Protein AF-A0A5C0UIP2-F1 (afdb_monomer)

Organism: NCBI:txid2601646

Solvent-accessible surface area (backbone atoms only — not comparable to full-atom values): 5502 Å² total; per-residue (Å²): 136,74,96,64,94,66,94,82,89,80,93,64,98,51,95,71,61,44,89,64,83,88,74,61,79,84,78,66,83,86,86,76,53,78,95,50,42,66,74,53,58,72,37,95,90,50,83,49,72,51,77,63,31,48,69,60,46,73,78,56,69,65,87,83,44,41,74,79,73,27,84,44,63,37,67,74,47,127

Structure (mmCIF, N/CA/C/O backbone):
data_AF-A0A5C0UIP2-F1
#
_entry.id   AF-A0A5C0UIP2-F1
#
loop_
_atom_site.group_PDB
_atom_site.id
_atom_site.type_symbol
_atom_site.label_atom_id
_atom_site.label_alt_id
_atom_site.label_comp_id
_atom_site.label_asym_id
_atom_site.label_entity_id
_atom_site.label_seq_id
_atom_site.pdbx_PDB_ins_code
_atom_site.Cartn_x
_atom_site.Cartn_y
_atom_site.Cartn_z
_atom_site.occupancy
_atom_site.B_iso_or_equiv
_atom_site.auth_seq_id
_atom_site.auth_comp_id
_atom_site.auth_asym_id
_atom_site.auth_atom_id
_atom_site.pdbx_PDB_model_num
ATOM 1 N N . MET A 1 1 ? 23.089 -10.647 11.663 1.00 69.44 1 MET A N 1
ATOM 2 C CA . MET A 1 1 ? 22.363 -11.015 10.426 1.00 69.44 1 MET A CA 1
ATOM 3 C C . MET A 1 1 ? 22.416 -9.838 9.473 1.00 69.44 1 MET A C 1
ATOM 5 O O . MET A 1 1 ? 22.134 -8.733 9.915 1.00 69.44 1 MET A O 1
ATOM 9 N N . ASN A 1 2 ? 22.794 -10.050 8.213 1.00 83.88 2 ASN A N 1
ATOM 10 C CA . ASN A 1 2 ? 22.662 -9.020 7.185 1.00 83.88 2 ASN A CA 1
ATOM 11 C C . ASN A 1 2 ? 21.358 -9.288 6.410 1.00 83.88 2 ASN A C 1
ATOM 13 O O . ASN A 1 2 ? 21.290 -10.320 5.741 1.00 83.88 2 ASN A O 1
ATOM 17 N N . PRO A 1 3 ? 20.323 -8.432 6.519 1.00 91.94 3 PRO A N 1
ATOM 18 C CA . PRO A 1 3 ? 19.045 -8.663 5.842 1.00 91.94 3 PRO A CA 1
ATOM 19 C C . PRO A 1 3 ? 19.157 -8.574 4.312 1.00 91.94 3 PRO A C 1
ATOM 21 O O . PRO A 1 3 ? 18.277 -9.059 3.606 1.00 91.94 3 PRO A O 1
ATOM 24 N N . PHE A 1 4 ? 20.244 -7.998 3.783 1.00 95.75 4 PHE A N 1
ATOM 25 C CA . PHE A 1 4 ? 20.483 -7.871 2.348 1.00 95.75 4 PHE A CA 1
ATOM 26 C C . PHE A 1 4 ? 21.768 -8.591 1.937 1.00 95.75 4 PHE A C 1
ATOM 28 O O . PHE A 1 4 ? 22.850 -8.298 2.436 1.00 95.75 4 PHE A O 1
ATOM 35 N N . SER A 1 5 ? 21.675 -9.502 0.968 1.00 93.62 5 SER A N 1
ATOM 36 C CA . SER A 1 5 ? 22.838 -10.272 0.503 1.00 93.62 5 SER A CA 1
ATOM 37 C C . SER A 1 5 ? 23.801 -9.468 -0.376 1.00 93.62 5 SER A C 1
ATOM 39 O O . SER A 1 5 ? 24.989 -9.775 -0.413 1.00 93.62 5 SER A O 1
ATOM 41 N N . LYS A 1 6 ? 23.303 -8.458 -1.103 1.00 95.50 6 LYS A N 1
ATOM 42 C CA . LYS A 1 6 ? 24.094 -7.582 -1.982 1.00 95.50 6 LYS A CA 1
ATOM 43 C C . LYS A 1 6 ? 23.324 -6.328 -2.392 1.00 95.50 6 LYS A C 1
ATOM 45 O O . LYS A 1 6 ? 22.093 -6.315 -2.376 1.00 95.50 6 LYS A O 1
ATOM 50 N N . LEU A 1 7 ? 24.051 -5.318 -2.866 1.00 95.81 7 LEU A N 1
ATOM 51 C CA . LEU A 1 7 ? 23.472 -4.171 -3.565 1.00 95.81 7 LEU A CA 1
ATOM 52 C C . LEU A 1 7 ? 22.868 -4.614 -4.908 1.00 95.81 7 LEU A C 1
ATOM 54 O O . LEU A 1 7 ? 23.487 -5.363 -5.667 1.00 95.81 7 LEU A O 1
ATOM 58 N N . LYS A 1 8 ? 21.660 -4.137 -5.222 1.00 95.50 8 LYS A N 1
ATOM 59 C CA . LYS A 1 8 ? 20.988 -4.397 -6.499 1.00 95.50 8 LYS A CA 1
ATOM 60 C C . LYS A 1 8 ? 20.342 -3.120 -7.020 1.00 95.50 8 LYS A C 1
ATOM 62 O O . LYS A 1 8 ? 19.401 -2.620 -6.417 1.00 95.50 8 LYS A O 1
ATOM 67 N N . VAL A 1 9 ? 20.812 -2.639 -8.167 1.00 96.44 9 VAL A N 1
ATOM 68 C CA . VAL A 1 9 ? 20.246 -1.472 -8.857 1.00 96.44 9 VAL A CA 1
ATOM 69 C C . VAL A 1 9 ? 19.366 -1.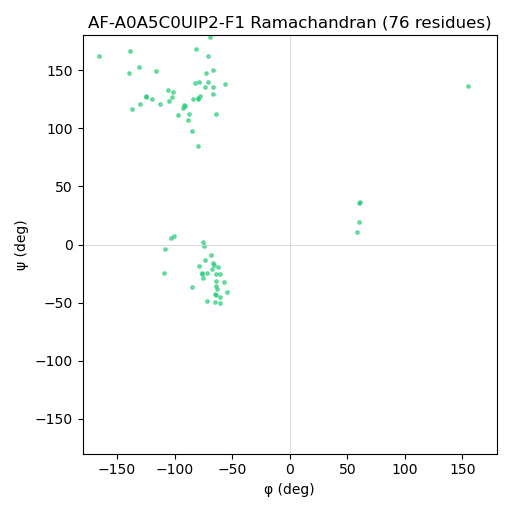961 -10.007 1.00 96.44 9 VAL A C 1
ATOM 71 O O . VAL A 1 9 ? 19.770 -2.837 -10.771 1.00 96.44 9 VAL A O 1
ATOM 74 N N . LYS A 1 10 ? 18.141 -1.439 -10.110 1.00 94.56 10 LYS A N 1
ATOM 75 C CA . LYS A 1 10 ? 17.201 -1.741 -11.198 1.00 94.56 10 LYS A CA 1
ATOM 76 C C . LYS A 1 10 ? 16.673 -0.434 -11.775 1.00 94.56 10 LYS A C 1
ATOM 78 O O . LYS A 1 10 ? 16.033 0.323 -11.053 1.00 94.56 10 LYS A O 1
ATOM 83 N N . ILE A 1 11 ? 16.894 -0.212 -13.066 1.00 95.31 11 ILE A N 1
ATOM 84 C CA . ILE A 1 11 ? 16.263 0.884 -13.806 1.00 95.31 11 ILE A CA 1
ATOM 85 C C . ILE A 1 11 ? 14.881 0.397 -14.238 1.00 95.31 11 ILE A C 1
ATOM 87 O O . ILE A 1 11 ? 14.754 -0.676 -14.830 1.00 95.31 11 ILE A O 1
ATOM 91 N N . LYS A 1 12 ? 13.840 1.148 -13.889 1.00 91.50 12 LYS A N 1
ATOM 92 C CA . LYS A 1 12 ? 12.452 0.832 -14.223 1.00 91.50 12 LYS A CA 1
ATOM 93 C C . LYS A 1 12 ? 11.721 2.103 -14.623 1.00 91.50 12 LYS A C 1
ATOM 95 O O . LYS A 1 12 ? 11.986 3.155 -14.052 1.00 91.50 12 LYS A O 1
ATOM 100 N N . THR A 1 13 ? 10.761 1.965 -15.531 1.00 87.94 13 THR A N 1
ATOM 101 C CA . THR A 1 13 ? 9.832 3.043 -15.901 1.00 87.94 13 THR A CA 1
ATOM 102 C C . THR A 1 13 ? 8.940 3.448 -14.725 1.00 87.94 13 THR A C 1
ATOM 104 O O . THR A 1 13 ? 8.668 4.624 -14.534 1.00 87.94 13 THR A O 1
ATOM 107 N N . GLU A 1 14 ? 8.545 2.476 -13.897 1.00 87.25 14 GLU A N 1
ATOM 108 C CA . GLU A 1 14 ? 7.785 2.681 -12.661 1.00 87.25 14 GLU A CA 1
ATOM 109 C C . GLU A 1 14 ? 8.538 2.048 -11.482 1.00 87.25 14 GLU A C 1
ATOM 111 O O . GLU A 1 14 ? 8.899 0.864 -11.522 1.00 87.25 14 GLU A O 1
ATOM 116 N N . VAL A 1 15 ? 8.775 2.824 -10.418 1.00 89.50 15 VAL A N 1
ATOM 117 C CA . VAL A 1 15 ? 9.431 2.328 -9.192 1.00 89.50 15 VAL A CA 1
ATOM 118 C C . VAL A 1 15 ? 8.545 1.282 -8.504 1.00 89.50 15 VAL A C 1
ATOM 120 O O . VAL A 1 15 ? 9.027 0.210 -8.126 1.00 89.50 15 VAL A O 1
ATOM 123 N N . VAL A 1 16 ? 7.240 1.562 -8.443 1.00 87.50 16 VAL A N 1
ATOM 124 C CA . VAL A 1 16 ? 6.172 0.663 -7.994 1.00 87.50 16 VAL A CA 1
ATOM 125 C C . VAL A 1 16 ? 5.141 0.575 -9.114 1.00 87.50 16 VAL A C 1
ATOM 127 O O . VAL A 1 16 ? 4.715 1.602 -9.630 1.00 87.50 16 VAL A O 1
ATOM 130 N N . LYS A 1 17 ? 4.791 -0.648 -9.521 1.00 86.25 17 LYS A N 1
ATOM 131 C CA . LYS A 1 17 ? 4.050 -0.883 -10.761 1.00 86.25 17 LYS A CA 1
ATOM 132 C C . LYS A 1 17 ? 2.541 -0.793 -10.533 1.00 86.25 17 LYS A C 1
ATOM 134 O O . LYS A 1 17 ? 1.991 -1.683 -9.888 1.00 86.25 17 LYS A O 1
ATOM 139 N N . LEU A 1 18 ? 1.897 0.224 -11.100 1.00 86.31 18 LEU A N 1
ATOM 140 C CA . LEU A 1 18 ? 0.437 0.394 -11.100 1.00 86.31 18 LEU A CA 1
ATOM 141 C C . LEU A 1 18 ? -0.184 0.169 -12.477 1.00 86.31 18 LEU A C 1
ATOM 143 O O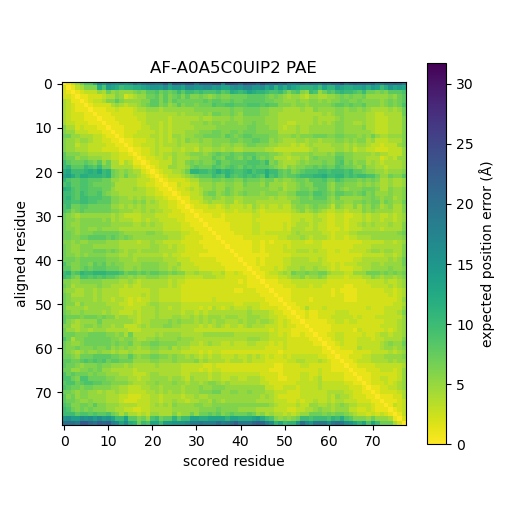 . LEU A 1 18 ? -1.345 -0.191 -12.542 1.00 86.31 18 LEU A O 1
ATOM 147 N N . ARG A 1 19 ? 0.568 0.337 -13.575 1.00 84.44 19 ARG A N 1
ATOM 148 C CA . ARG A 1 19 ? 0.050 0.200 -14.956 1.00 84.44 19 ARG A CA 1
ATOM 149 C C . ARG A 1 19 ? -1.091 1.167 -15.324 1.00 84.44 19 ARG A C 1
ATOM 151 O O . ARG A 1 19 ? -1.790 0.934 -16.306 1.00 84.44 19 ARG A O 1
ATOM 158 N N . ILE A 1 20 ? -1.251 2.268 -14.590 1.00 84.88 20 ILE A N 1
ATOM 159 C CA . ILE A 1 20 ? -2.215 3.328 -14.909 1.00 84.88 20 ILE A CA 1
ATOM 160 C C . ILE A 1 20 ? -1.533 4.373 -15.791 1.00 84.88 20 ILE A C 1
ATOM 162 O O . ILE A 1 20 ? -0.579 5.031 -15.372 1.00 84.88 20 ILE A O 1
ATOM 166 N N . ASN A 1 21 ? -2.058 4.572 -16.999 1.00 82.50 21 ASN A N 1
ATOM 167 C CA . ASN A 1 21 ? -1.619 5.661 -17.866 1.00 82.50 21 ASN A CA 1
ATOM 168 C C . ASN A 1 21 ? -2.105 7.011 -17.313 1.00 82.50 21 ASN A C 1
ATOM 170 O O . ASN A 1 21 ? -3.251 7.132 -16.886 1.00 82.50 21 ASN A O 1
ATOM 174 N N . ASN A 1 22 ? -1.258 8.043 -17.381 1.00 83.31 22 ASN A N 1
ATOM 175 C CA . ASN A 1 22 ? -1.580 9.416 -16.958 1.00 83.31 22 ASN A CA 1
ATOM 176 C C . ASN A 1 22 ? -1.946 9.565 -15.467 1.00 83.31 22 ASN A C 1
ATOM 178 O O . ASN A 1 22 ? -2.802 10.378 -15.113 1.00 83.31 22 ASN A O 1
ATOM 182 N N . LEU A 1 23 ? -1.295 8.802 -14.583 1.00 85.19 23 LEU A N 1
ATOM 183 C CA . LEU A 1 23 ? -1.459 8.966 -13.139 1.00 85.19 23 LEU A CA 1
ATOM 184 C C . LEU A 1 23 ? -0.952 10.347 -12.682 1.00 85.19 23 LEU A C 1
ATOM 186 O O . LEU A 1 23 ? 0.247 10.624 -12.694 1.00 85.19 23 LEU A O 1
ATOM 190 N N . ASP A 1 24 ? -1.873 11.201 -12.241 1.00 87.00 24 ASP A N 1
ATOM 191 C CA . ASP A 1 24 ? -1.555 12.506 -11.663 1.00 87.00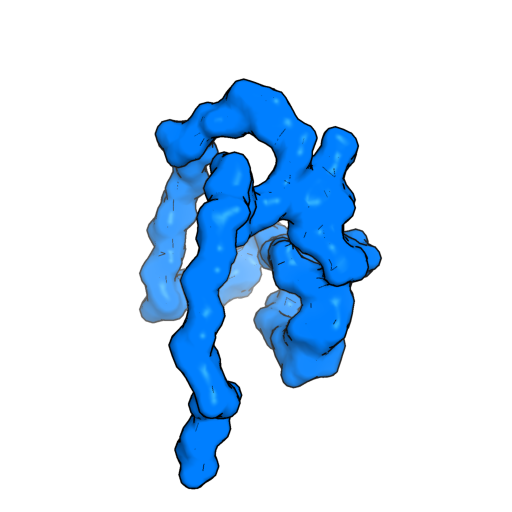 24 ASP A CA 1
ATOM 192 C C . ASP A 1 24 ? -1.231 12.372 -10.167 1.00 87.00 24 ASP A C 1
ATOM 194 O O . ASP A 1 24 ? -2.117 12.341 -9.313 1.00 87.00 24 ASP A O 1
ATOM 198 N N . LEU A 1 25 ? 0.064 12.324 -9.847 1.00 85.62 25 LEU A N 1
ATOM 199 C CA . LEU A 1 25 ? 0.564 12.199 -8.472 1.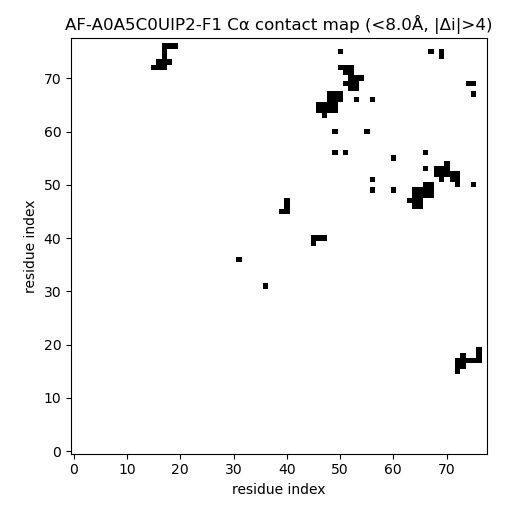00 85.62 25 LEU A CA 1
ATOM 200 C C . LEU A 1 25 ? 0.316 13.444 -7.602 1.00 85.62 25 LEU A C 1
ATOM 202 O O . LEU A 1 25 ? 0.547 13.399 -6.391 1.00 85.62 25 LEU A O 1
ATOM 206 N N . THR A 1 26 ? -0.143 14.560 -8.180 1.00 90.00 26 THR A N 1
ATOM 207 C CA . THR A 1 26 ? -0.514 15.749 -7.397 1.00 90.00 26 THR A CA 1
ATOM 208 C C . THR A 1 26 ? -1.861 15.568 -6.693 1.00 90.00 26 THR A C 1
ATOM 210 O O . THR A 1 26 ? -2.089 16.158 -5.632 1.00 90.00 26 THR A O 1
ATOM 213 N N . LYS A 1 27 ? -2.723 14.686 -7.219 1.00 88.44 27 LYS A N 1
ATOM 214 C CA . LYS A 1 27 ? -4.009 14.311 -6.623 1.00 88.44 27 LYS A CA 1
ATOM 215 C C . LYS A 1 27 ? -3.799 13.292 -5.511 1.00 88.44 27 LYS A C 1
ATOM 217 O O . LYS A 1 27 ? -3.900 12.085 -5.704 1.00 88.44 27 LYS A O 1
ATOM 222 N N . ARG A 1 28 ? -3.506 13.801 -4.319 1.00 90.06 28 ARG A N 1
ATOM 223 C CA . ARG A 1 28 ? -3.277 13.002 -3.111 1.00 90.06 28 ARG A CA 1
ATOM 224 C C . ARG A 1 28 ? -4.330 13.274 -2.046 1.00 90.06 28 ARG A C 1
ATOM 226 O O . ARG A 1 28 ? -4.837 14.388 -1.929 1.00 90.06 28 ARG A O 1
ATOM 233 N N . GLY A 1 29 ? -4.622 12.249 -1.250 1.00 90.38 29 GLY A N 1
ATOM 234 C CA . GLY A 1 29 ? -5.451 12.379 -0.055 1.00 90.38 29 GLY A CA 1
ATOM 235 C C . GLY A 1 29 ? -4.763 13.172 1.062 1.00 90.38 29 GLY A C 1
ATOM 236 O O . GLY A 1 29 ? -3.611 13.602 0.949 1.00 90.38 29 GLY A O 1
ATOM 237 N N . LYS A 1 30 ? -5.477 13.352 2.176 1.00 93.69 30 LYS A N 1
ATOM 238 C CA . LYS A 1 30 ? -4.915 13.948 3.394 1.00 93.69 30 LYS A CA 1
ATOM 239 C C . LYS A 1 30 ? -4.102 12.898 4.146 1.00 93.69 30 LYS A C 1
ATOM 241 O O . LYS A 1 30 ? -4.618 11.836 4.477 1.00 93.69 30 LYS A O 1
ATOM 246 N N . TYR A 1 31 ? -2.845 13.211 4.443 1.00 94.88 31 TYR A N 1
ATOM 247 C CA . TYR A 1 31 ? -2.009 12.352 5.275 1.00 94.88 31 TYR A CA 1
ATOM 248 C C . TYR A 1 31 ? -2.442 12.434 6.737 1.00 94.88 31 TYR A C 1
ATOM 250 O O . TYR A 1 31 ? -2.648 13.523 7.275 1.00 94.88 31 TYR A O 1
ATOM 258 N N . ILE A 1 32 ? -2.524 11.275 7.381 1.00 95.25 32 ILE A N 1
ATOM 259 C CA . ILE A 1 32 ? -2.887 11.141 8.790 1.00 95.25 32 ILE A CA 1
ATOM 260 C C . ILE A 1 32 ? -1.620 10.805 9.568 1.00 95.25 32 ILE A C 1
ATOM 262 O O . ILE A 1 32 ? -0.834 9.950 9.160 1.00 95.25 32 ILE A O 1
ATOM 266 N N . LYS A 1 33 ? -1.390 11.503 10.682 1.00 96.94 33 LYS A N 1
ATOM 267 C CA . LYS A 1 33 ? -0.240 11.224 11.548 1.00 96.94 33 LYS A CA 1
ATOM 268 C C . LYS A 1 33 ? -0.474 9.920 12.305 1.00 96.94 33 LYS A C 1
ATOM 270 O O . LYS A 1 33 ? -1.596 9.638 12.718 1.00 96.94 33 LYS A O 1
ATOM 275 N N . ALA A 1 34 ? 0.600 9.181 12.581 1.00 96.00 34 ALA A N 1
ATOM 276 C CA . ALA A 1 34 ? 0.524 7.941 13.357 1.00 96.00 34 ALA A CA 1
ATOM 277 C C . ALA A 1 34 ? -0.165 8.144 14.721 1.00 96.00 34 ALA A C 1
ATOM 279 O O . ALA A 1 34 ? -1.020 7.355 15.103 1.00 96.00 34 ALA A O 1
ATOM 280 N N . SER A 1 35 ? 0.121 9.257 15.408 1.00 97.19 35 SER A N 1
ATOM 281 C CA . SER A 1 35 ? -0.483 9.591 16.708 1.00 97.19 35 SER A CA 1
ATOM 282 C C . SER A 1 35 ? -2.004 9.778 16.670 1.00 97.19 35 SER A C 1
ATOM 284 O O . SER A 1 35 ? -2.644 9.737 1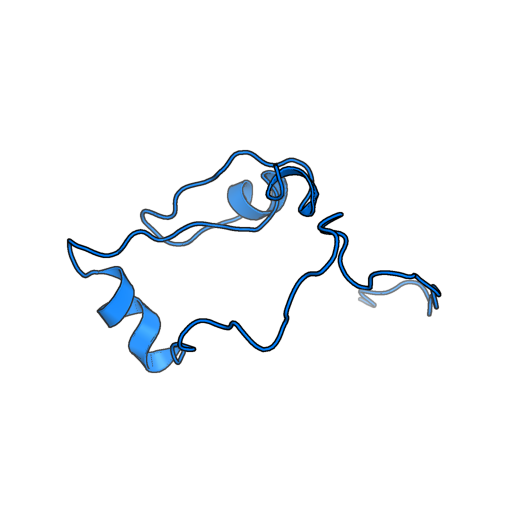7.713 1.00 97.19 35 SER A O 1
ATOM 286 N N . THR A 1 36 ? -2.583 10.020 15.492 1.00 96.50 36 THR A N 1
ATOM 287 C CA . THR A 1 36 ? -4.027 10.226 15.302 1.00 96.50 36 THR A CA 1
ATOM 288 C C . THR A 1 36 ? -4.708 9.054 14.595 1.00 96.50 36 THR A C 1
ATOM 290 O O . THR A 1 36 ? -5.923 9.076 14.439 1.00 96.50 36 THR A O 1
ATOM 293 N N . TRP A 1 37 ? -3.952 8.040 14.160 1.00 95.75 37 TRP A N 1
ATOM 294 C CA . TRP A 1 37 ? -4.454 6.948 13.321 1.00 95.75 37 TRP A CA 1
ATOM 295 C C . TRP A 1 37 ? -5.577 6.146 13.987 1.00 95.75 37 TRP A C 1
ATOM 297 O O . TRP A 1 37 ? -6.643 5.993 13.401 1.00 95.75 37 TRP A O 1
ATOM 307 N N . ASN A 1 38 ? -5.380 5.697 15.229 1.00 94.44 38 ASN A N 1
ATOM 308 C CA . ASN A 1 38 ? -6.374 4.870 1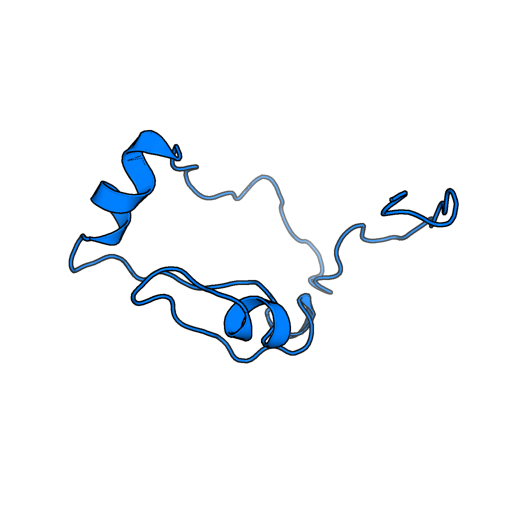5.927 1.00 94.44 38 ASN A CA 1
ATOM 309 C C . ASN A 1 38 ? -7.682 5.638 16.165 1.00 94.44 38 ASN A C 1
ATOM 311 O O . ASN A 1 38 ? -8.767 5.136 15.907 1.00 94.44 38 ASN A O 1
ATOM 315 N N . ALA A 1 39 ? -7.585 6.900 16.596 1.00 95.50 39 ALA A N 1
ATOM 316 C CA . ALA A 1 39 ? -8.764 7.746 16.785 1.00 95.50 39 ALA A CA 1
ATOM 317 C C . ALA A 1 39 ? -9.500 8.023 15.464 1.00 95.50 39 ALA A C 1
ATOM 319 O O . ALA A 1 39 ? -10.715 8.194 15.454 1.00 95.50 39 ALA A O 1
ATOM 320 N N . PHE A 1 40 ? -8.769 8.081 14.348 1.00 95.12 40 PHE A N 1
ATOM 321 C CA . PHE A 1 40 ? -9.365 8.247 13.031 1.00 95.12 40 PHE A CA 1
ATOM 322 C C . PHE A 1 40 ? -10.097 6.983 12.570 1.00 95.12 40 PHE A C 1
ATOM 324 O O . PHE A 1 40 ? -11.244 7.063 12.154 1.00 95.12 40 PHE A O 1
ATOM 331 N N . THR A 1 41 ? -9.444 5.829 12.674 1.00 94.69 41 THR A N 1
ATOM 332 C CA . THR A 1 41 ? -9.958 4.545 12.170 1.00 94.69 41 THR A CA 1
ATOM 333 C C . THR A 1 41 ? -11.121 3.981 12.981 1.00 94.69 41 THR A C 1
ATOM 335 O O . THR A 1 41 ? -11.957 3.298 12.412 1.00 94.69 41 THR A O 1
ATOM 338 N N . ASN A 1 42 ? -11.252 4.34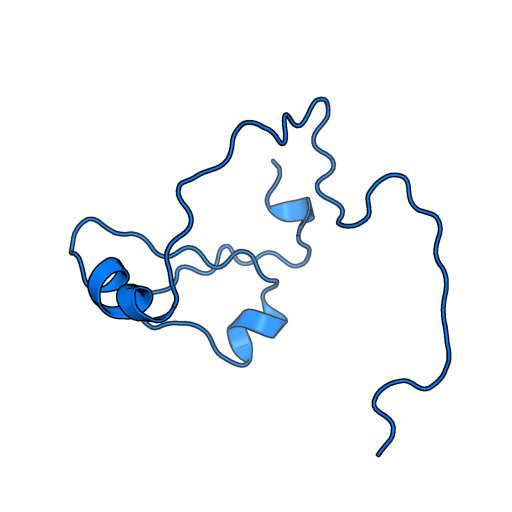9 14.259 1.00 93.88 42 ASN A N 1
ATOM 339 C CA . ASN A 1 42 ? -12.380 3.946 15.110 1.00 93.88 42 ASN A CA 1
ATOM 340 C C . ASN A 1 42 ? -13.705 4.688 14.821 1.00 93.88 42 ASN A C 1
ATOM 342 O O . ASN A 1 42 ? -14.680 4.508 15.551 1.00 93.88 42 ASN A O 1
ATOM 346 N N . GLN A 1 43 ? -13.751 5.582 13.830 1.00 94.94 43 GLN A N 1
ATOM 347 C CA . GLN A 1 43 ? -14.984 6.278 13.457 1.00 94.94 43 GLN A CA 1
ATOM 348 C C . GLN A 1 43 ? -15.879 5.371 12.603 1.00 94.94 43 GLN A C 1
ATOM 350 O O . GLN A 1 43 ? -15.402 4.672 11.715 1.00 94.94 43 GLN A O 1
ATOM 355 N N . ASN A 1 44 ? -17.193 5.413 12.841 1.00 92.75 44 ASN A N 1
ATOM 356 C CA . ASN A 1 44 ? -18.158 4.517 12.184 1.00 92.75 44 ASN A CA 1
ATOM 357 C C . ASN A 1 44 ? -18.284 4.726 10.663 1.00 92.75 44 ASN A C 1
ATOM 359 O O . ASN A 1 44 ? -18.838 3.877 9.971 1.00 92.75 44 ASN A O 1
ATOM 363 N N . ASP A 1 45 ? -17.837 5.868 10.148 1.00 95.25 45 ASP A N 1
ATOM 364 C CA . ASP A 1 45 ? -17.874 6.239 8.733 1.00 95.25 45 ASP A CA 1
ATOM 365 C C . ASP A 1 45 ? -16.524 6.042 8.026 1.00 95.25 45 ASP A C 1
ATOM 367 O O . ASP A 1 45 ? -16.368 6.426 6.863 1.00 95.25 45 ASP A O 1
ATOM 371 N N . VAL A 1 46 ? -15.544 5.433 8.702 1.00 95.56 46 VAL A N 1
ATOM 372 C CA . VAL A 1 46 ? -14.212 5.193 8.148 1.00 95.56 46 VAL A CA 1
ATOM 373 C C . VAL A 1 46 ? -14.069 3.745 7.705 1.00 95.56 46 VAL A C 1
ATOM 375 O O . VAL A 1 46 ? -14.270 2.806 8.466 1.00 95.56 46 VAL A O 1
ATOM 378 N N . VAL A 1 47 ? -13.655 3.574 6.450 1.00 95.56 47 VAL A N 1
ATOM 379 C CA . VAL A 1 47 ? -13.242 2.282 5.901 1.00 95.56 47 VAL A CA 1
ATOM 380 C C . VAL A 1 47 ? -11.726 2.263 5.794 1.00 95.56 47 VAL A C 1
ATOM 382 O O . VAL A 1 47 ? -11.126 3.106 5.122 1.00 95.56 47 VAL A O 1
ATOM 385 N N . VAL A 1 48 ? -11.103 1.277 6.435 1.00 95.81 48 VAL A N 1
ATOM 386 C CA . VAL A 1 48 ? -9.672 1.010 6.291 1.00 95.81 48 VAL A CA 1
ATOM 387 C C . VAL A 1 48 ? -9.492 -0.008 5.174 1.00 95.81 48 VAL A C 1
ATOM 389 O O . VAL A 1 48 ? -10.013 -1.114 5.249 1.00 95.81 48 VAL A O 1
ATOM 392 N N . LEU A 1 49 ? -8.758 0.361 4.127 1.00 94.56 49 LEU A N 1
ATOM 393 C CA . LEU A 1 49 ? -8.451 -0.524 3.005 1.00 94.56 49 LEU A CA 1
ATOM 394 C C . LEU A 1 49 ? -6.957 -0.837 2.995 1.00 94.56 49 LEU A C 1
ATOM 396 O O . LEU A 1 49 ? -6.130 0.073 2.887 1.00 94.56 49 LEU A O 1
ATOM 400 N N . ASP A 1 50 ? -6.610 -2.117 3.092 1.00 93.62 50 ASP A N 1
ATOM 401 C CA . ASP A 1 50 ? -5.226 -2.553 2.965 1.00 93.62 50 ASP A CA 1
ATOM 402 C C . ASP A 1 50 ? -4.838 -2.618 1.485 1.00 93.62 50 ASP A C 1
ATOM 404 O O . ASP A 1 50 ? -5.504 -3.253 0.677 1.00 93.62 50 ASP A O 1
ATOM 408 N N . THR A 1 51 ? -3.761 -1.934 1.112 1.00 91.75 51 THR A N 1
ATOM 409 C CA . THR A 1 51 ? -3.283 -1.871 -0.282 1.00 91.75 51 THR A CA 1
ATOM 410 C C . THR A 1 51 ? -2.064 -2.763 -0.524 1.00 91.75 51 THR A C 1
ATOM 412 O O . THR A 1 51 ? -1.467 -2.724 -1.603 1.00 91.75 51 THR A O 1
ATOM 415 N N . ARG A 1 52 ? -1.666 -3.557 0.478 1.00 92.56 52 ARG A N 1
ATOM 416 C CA . ARG A 1 52 ? -0.584 -4.543 0.381 1.00 92.56 52 ARG A CA 1
ATOM 417 C C . ARG A 1 52 ? -1.087 -5.838 -0.261 1.00 92.56 52 ARG A C 1
ATOM 419 O O . ARG A 1 52 ? -2.286 -6.045 -0.426 1.00 92.56 52 ARG A O 1
ATOM 426 N N . ASN A 1 53 ? -0.161 -6.724 -0.630 1.00 90.19 53 ASN A N 1
ATOM 427 C CA . ASN A 1 53 ? -0.537 -8.044 -1.145 1.00 90.19 53 ASN A CA 1
ATOM 428 C C . ASN A 1 53 ? -1.109 -8.953 -0.041 1.00 90.19 53 ASN A C 1
ATOM 430 O O . ASN A 1 53 ? -0.891 -8.742 1.156 1.00 90.19 53 ASN A O 1
ATOM 434 N N . ALA A 1 54 ? -1.803 -10.013 -0.462 1.00 89.25 54 ALA A N 1
ATOM 435 C CA . ALA A 1 54 ? -2.445 -10.967 0.439 1.00 89.25 54 ALA A CA 1
ATOM 436 C C . ALA A 1 54 ? -1.476 -11.638 1.436 1.00 89.25 54 ALA A C 1
ATOM 438 O O . ALA A 1 54 ? -1.867 -11.928 2.568 1.00 89.25 54 ALA A O 1
ATOM 439 N N . TYR A 1 55 ? -0.209 -11.851 1.054 1.00 90.31 55 TYR A N 1
ATOM 440 C CA . TYR A 1 55 ? 0.804 -12.416 1.951 1.00 90.31 55 TYR A CA 1
ATOM 441 C C . TYR A 1 55 ? 1.104 -11.470 3.121 1.00 90.31 55 TYR A C 1
ATOM 443 O O . TYR A 1 55 ? 1.049 -11.884 4.278 1.00 90.31 55 TYR A O 1
ATOM 451 N N . GLU A 1 56 ? 1.354 -10.190 2.847 1.00 89.31 56 GLU A N 1
ATOM 452 C CA . GLU A 1 56 ? 1.608 -9.181 3.881 1.00 89.31 56 GLU A CA 1
ATOM 453 C C . GLU A 1 56 ? 0.408 -8.975 4.806 1.00 89.31 56 GLU A C 1
ATOM 455 O O . GLU A 1 56 ? 0.596 -8.834 6.014 1.00 89.31 56 GLU A O 1
ATOM 460 N N . TYR A 1 57 ? -0.811 -9.004 4.257 1.00 91.56 57 TYR A N 1
ATOM 461 C CA . TYR A 1 57 ? -2.038 -8.953 5.053 1.00 91.56 57 TYR A CA 1
ATOM 462 C C . TYR A 1 57 ? -2.124 -10.145 6.018 1.00 91.56 57 TYR A C 1
ATOM 464 O O . TYR A 1 57 ? -2.404 -9.970 7.202 1.00 91.56 57 TYR A O 1
ATOM 472 N N . SER A 1 58 ? -1.820 -11.358 5.537 1.00 90.19 58 SER A N 1
ATOM 473 C CA . SER A 1 58 ? -1.895 -12.585 6.345 1.00 90.19 58 SER A CA 1
ATOM 474 C C . SER A 1 58 ? -0.918 -12.620 7.527 1.00 90.19 58 SER A C 1
ATOM 476 O O . SER A 1 58 ? -1.185 -13.291 8.521 1.00 90.19 58 SER A O 1
ATOM 478 N N . LEU A 1 59 ? 0.196 -11.883 7.445 1.00 93.62 59 LEU A N 1
ATOM 479 C CA . LEU A 1 59 ? 1.170 -11.760 8.535 1.00 93.62 59 LEU A CA 1
ATOM 480 C C . LEU A 1 59 ? 0.726 -10.780 9.630 1.00 93.62 59 LEU A C 1
ATOM 482 O O . LEU A 1 59 ? 1.270 -10.813 10.733 1.00 93.62 59 LEU A O 1
ATOM 486 N N . GLY A 1 60 ? -0.226 -9.899 9.329 1.00 93.19 60 GLY A N 1
ATOM 487 C CA . GLY A 1 60 ? -0.757 -8.909 10.255 1.00 93.19 60 GLY A CA 1
ATOM 488 C C . GLY A 1 60 ? -1.336 -7.702 9.522 1.00 93.19 60 GLY A C 1
ATOM 489 O O . GLY A 1 60 ? -0.722 -7.154 8.601 1.00 93.19 60 GLY A O 1
ATOM 490 N N . ALA A 1 61 ? -2.504 -7.257 9.971 1.00 94.25 61 ALA A N 1
ATOM 491 C CA . ALA A 1 61 ? -3.216 -6.094 9.456 1.00 94.25 61 ALA A CA 1
ATOM 492 C C . ALA A 1 61 ? -3.810 -5.285 10.616 1.00 94.25 61 ALA A C 1
ATOM 494 O O . ALA A 1 61 ? -3.841 -5.752 11.757 1.00 94.25 61 ALA A O 1
ATOM 495 N N . PHE A 1 62 ? -4.252 -4.061 10.327 1.00 94.12 62 PHE A N 1
ATOM 496 C CA . PHE A 1 62 ? -5.048 -3.300 11.286 1.00 94.12 62 PHE A CA 1
ATOM 497 C C . PHE A 1 62 ? -6.407 -3.975 11.495 1.00 94.12 62 PHE A C 1
ATOM 499 O O . PHE A 1 62 ? -6.928 -4.623 10.587 1.00 94.12 62 PHE A O 1
ATOM 506 N N . GLU A 1 63 ? -6.962 -3.811 12.693 1.00 90.12 63 GLU A N 1
ATOM 507 C CA . GLU A 1 63 ? -8.321 -4.252 13.005 1.00 90.12 63 GLU A CA 1
ATOM 508 C C . GLU A 1 63 ? -9.313 -3.619 12.017 1.00 90.12 63 GLU A C 1
ATOM 510 O O . GLU A 1 63 ? -9.138 -2.470 11.607 1.00 90.12 63 GLU A O 1
ATOM 515 N N . ASP A 1 64 ? -10.281 -4.416 11.561 1.00 90.56 64 ASP A N 1
ATOM 516 C CA . ASP A 1 64 ? -11.304 -4.053 10.570 1.00 90.56 64 ASP A CA 1
ATOM 517 C C . ASP A 1 64 ? -10.800 -3.590 9.187 1.00 90.56 64 ASP A C 1
ATOM 519 O O . ASP A 1 64 ? -11.584 -3.132 8.351 1.00 90.56 64 ASP A O 1
ATOM 523 N N . ALA A 1 65 ? -9.506 -3.752 8.886 1.00 95.44 65 ALA A N 1
ATOM 524 C CA . ALA A 1 65 ? -8.983 -3.467 7.556 1.00 95.44 65 ALA A CA 1
ATOM 525 C C . ALA A 1 65 ? -9.541 -4.446 6.512 1.00 95.44 65 ALA A C 1
ATOM 527 O O . ALA A 1 65 ? -9.450 -5.664 6.648 1.00 95.44 65 ALA A O 1
ATOM 528 N N . ILE A 1 66 ? -10.068 -3.912 5.413 1.00 94.44 66 ILE A N 1
ATOM 529 C CA . ILE A 1 66 ? -10.541 -4.702 4.279 1.00 94.44 66 ILE A CA 1
ATOM 530 C C . ILE A 1 66 ? -9.340 -5.150 3.446 1.00 94.44 66 ILE A C 1
ATOM 532 O O . ILE A 1 66 ? -8.527 -4.329 3.017 1.00 94.44 66 ILE A O 1
ATOM 536 N N . ASN A 1 67 ? -9.263 -6.453 3.173 1.00 93.06 67 ASN A N 1
ATOM 537 C CA . ASN A 1 67 ? -8.301 -7.028 2.240 1.00 93.06 67 ASN A CA 1
ATOM 538 C C . ASN A 1 67 ? -8.914 -7.126 0.830 1.00 93.06 67 ASN A C 1
ATOM 540 O O . ASN A 1 67 ? -9.861 -7.894 0.651 1.00 93.06 67 ASN A O 1
ATOM 544 N N . PRO A 1 68 ? -8.367 -6.435 -0.186 1.00 90.69 68 PRO A N 1
ATOM 545 C CA . PRO A 1 68 ? -8.828 -6.545 -1.569 1.00 90.69 68 PRO A CA 1
ATOM 546 C C . PRO A 1 68 ? -8.406 -7.858 -2.255 1.00 90.69 68 PRO A C 1
ATOM 548 O O . PRO A 1 68 ? -8.750 -8.064 -3.412 1.00 90.69 68 PRO A O 1
ATOM 551 N N . GLN A 1 69 ? -7.669 -8.740 -1.567 1.00 90.38 69 GLN A N 1
ATOM 552 C CA . GLN A 1 69 ? -7.218 -10.051 -2.057 1.00 90.38 69 GLN A CA 1
ATOM 553 C C . GLN A 1 69 ? -6.336 -9.976 -3.314 1.00 90.38 69 GLN A C 1
ATOM 555 O O . GLN A 1 69 ? -6.376 -10.856 -4.170 1.00 90.38 69 GLN A O 1
ATOM 560 N N . ILE A 1 70 ? -5.507 -8.934 -3.407 1.00 90.56 70 ILE A N 1
ATOM 561 C CA . ILE A 1 70 ? -4.584 -8.737 -4.530 1.00 90.56 70 ILE A CA 1
ATOM 562 C C . ILE A 1 70 ? -3.295 -9.553 -4.348 1.00 90.56 70 ILE A C 1
ATOM 564 O O . ILE A 1 70 ? -2.723 -9.615 -3.253 1.00 90.56 70 ILE A O 1
ATOM 568 N N . GLU A 1 71 ? -2.800 -10.153 -5.431 1.00 89.25 71 GLU A N 1
ATOM 569 C CA . GLU A 1 71 ? -1.506 -10.847 -5.441 1.00 89.25 71 GLU A CA 1
ATOM 570 C C . GLU A 1 71 ? -0.365 -9.857 -5.688 1.00 89.25 71 GLU A C 1
ATOM 572 O O . GLU A 1 71 ? 0.718 -9.954 -5.102 1.00 89.25 71 GLU A O 1
ATOM 577 N N . THR A 1 72 ? -0.616 -8.862 -6.538 1.00 88.44 72 THR A N 1
ATOM 578 C CA . THR A 1 72 ? 0.318 -7.793 -6.860 1.00 88.44 72 THR A CA 1
ATOM 579 C C . THR A 1 72 ? -0.344 -6.428 -6.747 1.00 88.44 72 THR A C 1
ATOM 581 O O . THR A 1 72 ? -1.537 -6.265 -6.967 1.00 88.44 72 THR A O 1
ATOM 584 N N . PHE A 1 73 ? 0.453 -5.396 -6.466 1.00 86.12 73 PHE A N 1
ATOM 585 C CA . PHE A 1 73 ? -0.057 -4.023 -6.388 1.00 86.12 73 PHE A CA 1
ATOM 586 C C . PHE A 1 73 ? -0.686 -3.528 -7.702 1.00 86.12 73 PHE A C 1
ATOM 588 O O . PHE A 1 73 ? -1.550 -2.659 -7.683 1.00 86.12 73 PHE A O 1
ATOM 595 N N . SER A 1 74 ? -0.279 -4.090 -8.848 1.00 86.88 74 SER A N 1
ATOM 596 C CA . SER A 1 74 ? -0.893 -3.758 -10.137 1.00 86.88 74 SER A CA 1
ATOM 597 C C . SER A 1 74 ? -2.338 -4.251 -10.252 1.00 86.88 74 SER A C 1
ATOM 599 O O . SER A 1 74 ? -3.060 -3.694 -11.062 1.00 86.88 74 SER A O 1
ATOM 601 N N . ASP A 1 75 ? -2.765 -5.241 -9.463 1.00 86.69 75 ASP A N 1
ATOM 602 C CA . ASP A 1 75 ? -4.133 -5.784 -9.521 1.00 86.69 75 ASP A CA 1
ATOM 603 C C . ASP A 1 75 ? -5.158 -4.819 -8.898 1.00 86.69 75 ASP A C 1
ATOM 605 O O . ASP A 1 75 ? -6.361 -4.980 -9.069 1.00 86.69 75 ASP A O 1
ATOM 609 N N . PHE A 1 76 ? -4.680 -3.800 -8.176 1.00 83.88 76 PHE A N 1
ATOM 610 C CA . PHE A 1 76 ? -5.508 -2.734 -7.613 1.00 83.88 76 PHE A CA 1
ATOM 611 C C . PHE A 1 76 ? -5.944 -1.707 -8.670 1.00 83.88 76 PHE A C 1
ATOM 613 O O . PHE A 1 76 ? -6.943 -1.009 -8.507 1.00 83.88 76 PHE A O 1
ATOM 620 N N . ALA A 1 77 ? -5.168 -1.587 -9.746 1.00 74.12 77 ALA A N 1
ATOM 621 C CA . ALA A 1 77 ? -5.515 -0.775 -10.894 1.00 74.12 77 ALA A CA 1
ATOM 622 C C . ALA A 1 77 ? -6.321 -1.643 -11.864 1.00 74.12 77 ALA A C 1
ATOM 624 O O . ALA A 1 77 ? -5.758 -2.547 -12.479 1.00 74.12 77 ALA A O 1
ATOM 625 N N . CYS A 1 78 ? -7.629 -1.392 -11.952 1.00 57.53 78 CYS A N 1
ATOM 626 C CA . CYS A 1 78 ? -8.517 -2.039 -12.920 1.00 57.53 78 CYS A CA 1
ATOM 627 C C . CYS A 1 78 ? -7.970 -1.980 -14.355 1.00 57.53 78 CYS A C 1
ATOM 629 O O . CYS A 1 78 ? -7.430 -0.914 -14.741 1.00 57.53 78 CYS A O 1
#

Foldseek 3Di:
DPPDPDDDDDDDPDPADQPDPPDDPVPDDDDDDPVCVVVVCPDPPDAAEDLDEPVVVVVDDDPNYDYPNHRGSNVVRD

Secondary structure (DSSP, 8-state):
--S-SS------S-SS----TT--TT-------HHHHHHHHTSTT---B--S-HHHHHH---TTPBP---SSGGGG--

pLDDT: mean 90.54, std 6.23, range [57.53, 97.19]

Mean predicted aligned error: 4.78 Å

InterPro domains:
  IPR001763 Rhodanese-like domain [PS50206] (42-75)
  IPR020936 tRNA uridine(34) hydroxylase [PTHR43268] (2-76)
  IPR036873 Rhodanese-like domain superfamily [G3DSA:3.40.250.10] (21-77)
  IPR036873 Rhodanese-like domain superfamily [SSF52821] (25-74)

Sequence (78 aa):
MNPFSKLKVKIKTEVVKLRINNLDLTKRGKYIKASTWNAFTNQNDVVVLD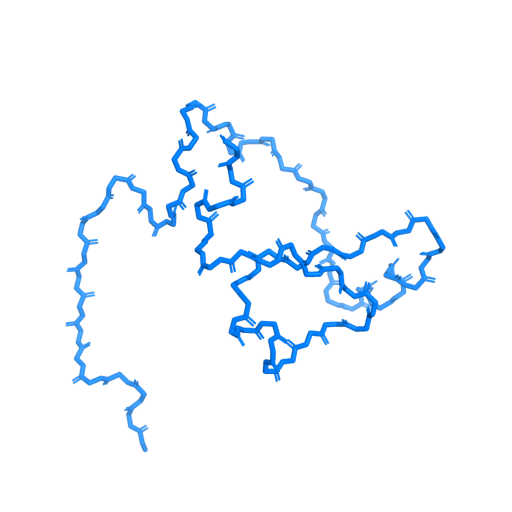TRNAYEYSLGAFEDA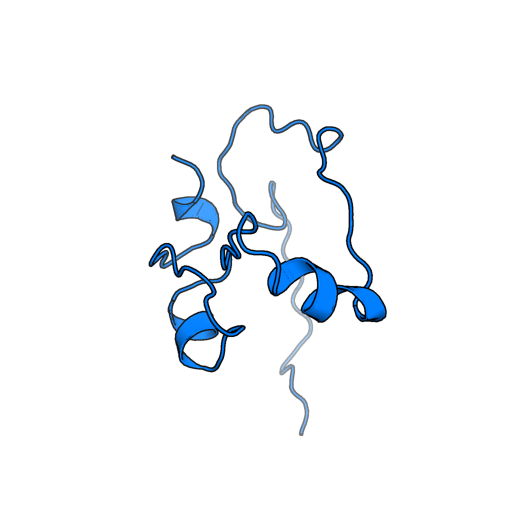INPQIETFSDFAC

Nearest PDB structures (foldseek):
  4f67-assembly1_A  TM=9.222E-01  e=8.400E-04  Legionella pneumophila subsp. pneumophila str. Philadelphia 1
  6bev-assembly1_A  TM=7.634E-01  e=2.231E+00  Homo sapiens

Radius of gyration: 16.13 Å; Cα contacts (8 Å, |Δi|>4): 54; chains: 1; bounding box: 42×28×35 Å